Protein AF-A0A6J5V364-F1 (afdb_monomer)

pLDDT: mean 83.43, std 7.59, range [63.25, 93.44]

Structure (mmCIF, N/CA/C/O backbone):
data_AF-A0A6J5V364-F1
#
_entry.id   AF-A0A6J5V364-F1
#
loop_
_atom_site.group_PDB
_atom_site.id
_atom_site.type_symbol
_atom_site.label_atom_id
_atom_site.label_alt_id
_atom_site.label_comp_id
_atom_site.label_asym_id
_atom_site.label_entity_id
_atom_site.label_seq_id
_atom_site.pdbx_PDB_ins_code
_atom_site.Cartn_x
_atom_site.Cartn_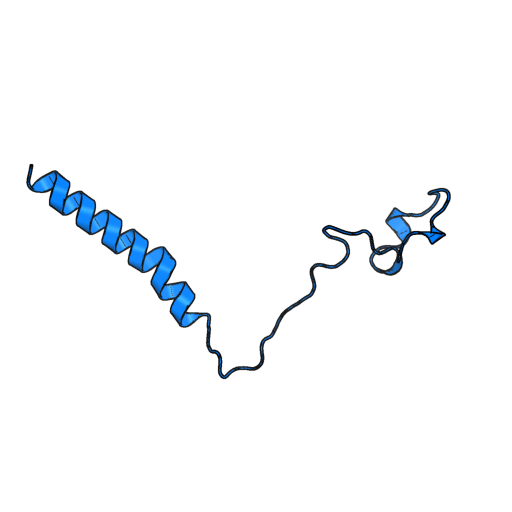y
_atom_site.Cartn_z
_atom_site.occupancy
_atom_site.B_iso_or_equiv
_atom_site.auth_seq_id
_atom_site.auth_comp_id
_atom_site.auth_asym_id
_atom_site.auth_atom_id
_atom_site.pdbx_PDB_model_num
ATOM 1 N N . MET A 1 1 ? 11.689 15.755 -40.999 1.00 73.94 1 MET A N 1
ATOM 2 C CA . MET A 1 1 ? 10.911 14.495 -40.947 1.00 73.94 1 MET A CA 1
ATOM 3 C C . MET A 1 1 ? 11.689 13.373 -40.249 1.00 73.94 1 MET A C 1
ATOM 5 O O . MET A 1 1 ? 11.233 12.924 -39.210 1.00 73.94 1 MET A O 1
ATOM 9 N N . ALA A 1 2 ? 12.900 13.010 -40.697 1.00 85.00 2 ALA A N 1
ATOM 10 C CA . ALA A 1 2 ? 13.741 11.979 -40.053 1.00 85.00 2 ALA A CA 1
ATOM 11 C C . ALA A 1 2 ? 14.077 12.229 -38.562 1.00 85.00 2 ALA A C 1
ATOM 13 O O . ALA A 1 2 ? 14.037 11.300 -37.762 1.00 85.00 2 ALA A O 1
ATOM 14 N N . TYR A 1 3 ? 14.329 13.483 -38.164 1.00 89.06 3 TYR A N 1
ATOM 15 C CA . TYR A 1 3 ? 14.576 13.853 -36.759 1.00 89.06 3 TYR A CA 1
ATOM 16 C C . TYR A 1 3 ? 13.430 13.454 -35.817 1.00 89.06 3 TYR A C 1
ATOM 18 O O . TYR A 1 3 ? 13.669 12.952 -34.723 1.00 89.06 3 TYR A O 1
ATOM 26 N N . TYR A 1 4 ? 12.181 13.648 -36.251 1.00 90.69 4 TYR A N 1
ATOM 27 C CA . TYR A 1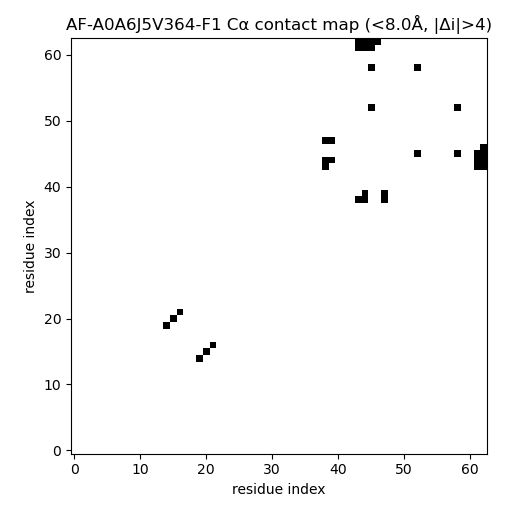 4 ? 11.017 13.302 -35.440 1.00 90.69 4 TYR A CA 1
ATOM 28 C C . TYR A 1 4 ? 10.911 11.792 -35.258 1.00 90.69 4 TYR A C 1
ATOM 30 O O . TYR A 1 4 ? 10.697 11.345 -34.140 1.00 90.69 4 TYR A O 1
ATOM 38 N N . TYR A 1 5 ? 11.156 11.006 -36.309 1.00 89.88 5 TYR A N 1
ATOM 39 C CA . TYR A 1 5 ? 11.209 9.549 -36.189 1.00 89.88 5 TYR A CA 1
ATOM 40 C C . TYR A 1 5 ? 12.305 9.101 -35.222 1.00 89.88 5 TYR A C 1
ATOM 42 O O . TYR A 1 5 ? 12.026 8.328 -34.312 1.00 89.88 5 TYR A O 1
ATOM 50 N N . PHE A 1 6 ? 13.520 9.642 -35.346 1.00 88.94 6 PHE A N 1
ATOM 51 C CA . PHE A 1 6 ? 14.620 9.325 -34.433 1.00 88.94 6 PHE A CA 1
ATOM 52 C C . PHE A 1 6 ? 14.273 9.652 -32.971 1.00 88.94 6 PHE A C 1
ATOM 54 O O . PHE A 1 6 ? 14.452 8.817 -32.086 1.00 88.94 6 PHE A O 1
ATOM 61 N N . LYS A 1 7 ? 13.697 10.834 -32.721 1.00 91.19 7 LYS A N 1
ATOM 62 C CA . LYS A 1 7 ? 13.243 11.240 -31.386 1.00 91.19 7 LYS A CA 1
ATOM 63 C C . LYS A 1 7 ? 12.143 10.319 -30.847 1.00 91.19 7 LYS A C 1
ATOM 65 O O . LYS A 1 7 ? 12.189 9.957 -29.677 1.00 91.19 7 LYS A O 1
ATOM 70 N N . MET A 1 8 ? 11.189 9.910 -31.683 1.00 91.81 8 MET A N 1
ATOM 71 C CA . MET A 1 8 ? 10.107 9.001 -31.287 1.00 91.81 8 MET A CA 1
ATOM 72 C C . MET A 1 8 ? 10.622 7.606 -30.923 1.00 91.81 8 MET A C 1
ATOM 74 O O . MET A 1 8 ? 10.236 7.078 -29.883 1.00 91.81 8 MET A O 1
ATOM 78 N N . TYR A 1 9 ? 11.533 7.033 -31.715 1.00 93.06 9 TYR A N 1
ATOM 79 C CA . TYR A 1 9 ? 12.156 5.747 -31.381 1.00 93.06 9 TYR A CA 1
ATOM 80 C C . TYR A 1 9 ? 12.977 5.827 -30.095 1.00 93.06 9 TYR A C 1
ATOM 82 O O . TYR A 1 9 ? 12.953 4.896 -29.295 1.00 93.06 9 TYR A O 1
ATOM 90 N N . HIS A 1 10 ? 13.665 6.945 -29.864 1.00 91.56 10 HIS A N 1
ATOM 91 C CA . HIS A 1 10 ? 14.443 7.130 -28.647 1.00 91.56 10 HIS A CA 1
ATOM 92 C C . HIS A 1 10 ? 13.553 7.246 -27.401 1.00 91.56 10 HIS A C 1
ATOM 94 O O . HIS A 1 10 ? 13.821 6.594 -26.396 1.00 91.56 10 HIS A O 1
ATOM 100 N N . LEU A 1 11 ? 12.452 8.000 -27.479 1.00 91.94 11 LEU A N 1
ATOM 101 C CA . LEU A 1 11 ? 11.465 8.086 -26.396 1.00 91.94 11 LEU A CA 1
ATOM 102 C C . LEU A 1 11 ? 10.799 6.733 -26.117 1.00 91.94 11 LEU A C 1
ATOM 104 O O . LEU A 1 11 ? 10.636 6.361 -24.957 1.00 91.94 11 LEU A O 1
ATOM 108 N N . LEU A 1 12 ? 10.464 5.979 -27.166 1.00 90.56 12 LEU A N 1
ATOM 109 C CA . LEU A 1 12 ? 9.927 4.628 -27.028 1.00 90.56 12 LEU A CA 1
ATOM 110 C C . LEU A 1 12 ? 10.939 3.693 -26.353 1.00 90.56 12 LEU A C 1
ATOM 112 O O . LEU A 1 12 ? 10.574 2.958 -25.441 1.00 90.56 12 LEU A O 1
ATOM 116 N N . ALA A 1 13 ? 12.210 3.748 -26.753 1.00 91.69 13 ALA A N 1
ATOM 117 C CA . ALA A 1 13 ? 13.264 2.951 -26.133 1.00 91.69 13 ALA A CA 1
ATOM 118 C C . ALA A 1 13 ? 13.424 3.287 -24.642 1.00 91.69 13 ALA A C 1
ATOM 120 O O . ALA A 1 13 ? 13.492 2.377 -23.818 1.00 91.69 13 ALA A O 1
ATOM 121 N N . LEU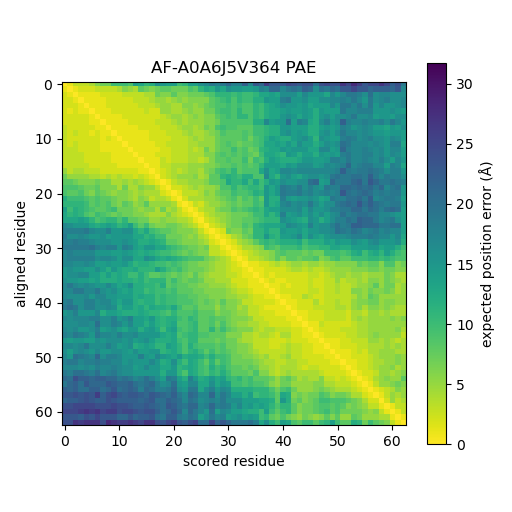 A 1 14 ? 13.411 4.574 -24.280 1.00 91.31 14 LEU A N 1
ATOM 122 C CA . LEU A 1 14 ? 13.472 5.010 -22.882 1.00 91.31 14 LEU A CA 1
ATOM 123 C C . LEU A 1 14 ? 12.271 4.508 -22.069 1.00 91.31 14 LEU A C 1
ATOM 125 O O . LEU A 1 14 ? 12.464 4.008 -20.964 1.00 91.31 14 LEU A O 1
ATOM 129 N N . TYR A 1 15 ? 11.060 4.573 -22.628 1.00 87.38 15 TYR A N 1
ATOM 130 C CA . TYR A 1 15 ? 9.848 4.052 -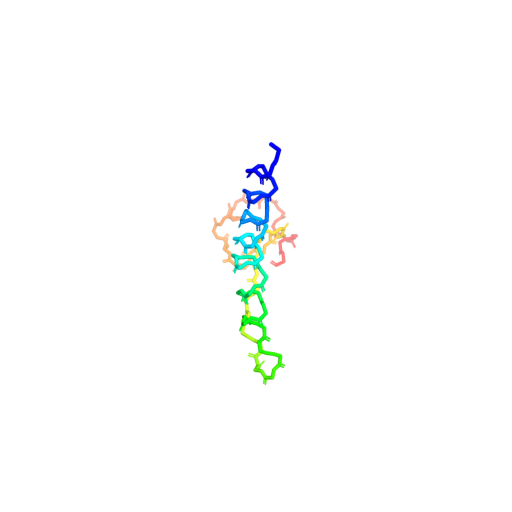21.990 1.00 87.38 15 TYR A CA 1
ATOM 131 C C . TYR A 1 15 ? 9.909 2.533 -21.763 1.00 87.38 15 TYR A C 1
ATOM 133 O O . TYR A 1 15 ? 9.596 2.043 -20.675 1.00 87.38 15 TYR A O 1
ATOM 141 N N . LEU A 1 16 ? 10.353 1.774 -22.769 1.00 87.00 16 LEU A N 1
ATOM 142 C CA . LEU A 1 16 ? 10.497 0.321 -22.659 1.00 87.00 16 LEU A CA 1
ATOM 143 C C . LEU A 1 16 ? 11.532 -0.058 -21.590 1.00 87.00 16 LEU A C 1
ATOM 145 O O . LEU A 1 16 ? 11.285 -0.959 -20.786 1.00 87.00 16 LEU A O 1
ATOM 149 N N . ILE A 1 17 ? 12.652 0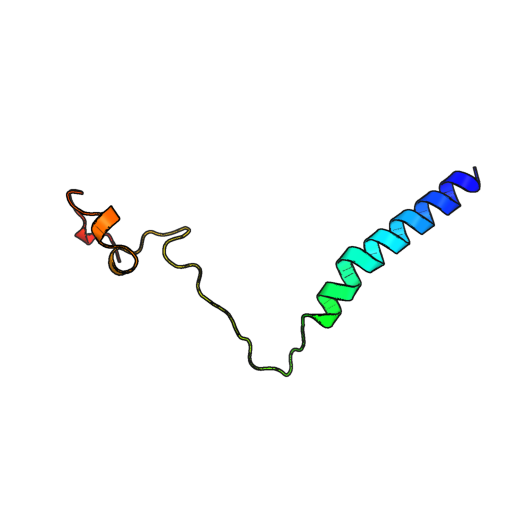.666 -21.527 1.00 87.31 17 ILE A N 1
ATOM 150 C CA . ILE A 1 17 ? 13.692 0.446 -20.515 1.00 87.31 17 ILE A CA 1
ATOM 151 C C . ILE A 1 17 ? 13.186 0.804 -19.112 1.00 87.31 17 ILE A C 1
ATOM 153 O O . ILE A 1 17 ? 13.468 0.069 -18.172 1.00 87.31 17 ILE A O 1
ATOM 157 N N . SER A 1 18 ? 12.431 1.894 -18.948 1.00 87.19 18 SER A N 1
ATOM 158 C CA . SER A 1 18 ? 11.972 2.333 -17.625 1.00 87.19 18 SER A CA 1
ATOM 159 C C . SER A 1 18 ? 10.842 1.481 -17.054 1.00 87.19 18 SER A C 1
ATOM 161 O O . SER A 1 18 ? 10.773 1.297 -15.843 1.00 87.19 18 SER A O 1
ATOM 163 N N . CYS A 1 19 ? 9.928 0.995 -17.898 1.00 75.06 19 CYS A N 1
ATOM 164 C CA . CYS A 1 19 ? 8.691 0.368 -17.428 1.00 75.06 19 CYS A CA 1
ATOM 165 C C . CYS A 1 19 ? 8.702 -1.159 -17.538 1.00 75.06 19 CYS A C 1
ATOM 167 O O . CYS A 1 19 ? 8.159 -1.831 -16.665 1.00 75.06 19 CYS A O 1
ATOM 169 N N . VAL A 1 20 ? 9.303 -1.719 -18.591 1.00 77.19 20 VAL A N 1
ATOM 170 C CA . VAL A 1 20 ? 9.164 -3.153 -18.898 1.00 77.19 20 VAL A CA 1
ATOM 171 C C . VAL A 1 20 ? 10.296 -3.968 -18.279 1.00 77.19 20 VAL A C 1
ATOM 173 O O . VAL A 1 20 ? 10.044 -4.988 -17.639 1.00 77.19 20 VAL A O 1
ATOM 176 N N . VAL A 1 21 ? 11.539 -3.496 -18.408 1.00 77.69 21 VAL A N 1
ATOM 177 C CA . VAL A 1 21 ? 12.718 -4.218 -17.901 1.00 77.69 21 VAL A CA 1
ATOM 178 C C . VAL A 1 21 ? 12.672 -4.409 -16.374 1.00 77.69 21 VAL A C 1
ATOM 180 O O . VAL A 1 21 ? 12.841 -5.545 -15.927 1.00 77.69 21 VAL A O 1
ATOM 183 N N . PRO A 1 22 ? 12.359 -3.393 -15.545 1.00 79.38 22 PRO A N 1
ATOM 184 C CA . PRO A 1 22 ? 12.322 -3.576 -14.095 1.00 79.38 22 PRO A CA 1
ATOM 185 C C . PRO A 1 22 ? 11.202 -4.518 -13.645 1.00 79.38 22 PRO A C 1
ATOM 187 O O . PRO A 1 22 ? 11.411 -5.313 -12.733 1.00 79.38 22 PRO A O 1
ATOM 190 N N . LEU A 1 23 ? 10.040 -4.480 -14.311 1.00 72.12 23 LEU A N 1
ATOM 191 C CA . LEU A 1 23 ? 8.915 -5.364 -14.000 1.00 72.12 23 LEU A CA 1
ATOM 192 C C . LEU A 1 23 ? 9.275 -6.834 -14.247 1.00 72.12 23 LEU A C 1
ATOM 194 O O . LEU A 1 23 ? 8.994 -7.678 -13.400 1.00 72.12 23 LEU A O 1
ATOM 198 N N . SER A 1 24 ? 9.952 -7.128 -15.363 1.00 73.00 24 SER A N 1
ATOM 199 C CA . SER A 1 24 ? 10.403 -8.491 -15.674 1.00 73.00 24 SER A CA 1
ATOM 200 C C . SER A 1 24 ? 11.471 -9.026 -14.714 1.00 73.00 24 SER A C 1
ATOM 202 O O . SER A 1 24 ? 11.528 -10.229 -14.486 1.00 73.00 24 SER A O 1
ATOM 204 N N . LEU A 1 25 ? 12.293 -8.149 -14.126 1.00 72.81 25 LEU A N 1
ATOM 205 C CA . LEU A 1 25 ? 13.333 -8.535 -13.164 1.00 72.81 25 LEU A CA 1
ATOM 206 C C . LEU A 1 25 ? 12.811 -8.645 -11.726 1.00 72.81 25 LEU A C 1
ATOM 208 O O . LEU A 1 25 ? 13.398 -9.356 -10.917 1.00 72.81 25 LEU A O 1
ATOM 212 N N . ALA A 1 26 ? 11.723 -7.948 -11.394 1.00 73.38 26 ALA A N 1
ATOM 213 C CA . ALA A 1 26 ? 11.115 -7.999 -10.066 1.00 73.38 26 ALA A CA 1
ATOM 214 C C . ALA A 1 26 ? 10.323 -9.296 -9.813 1.00 73.38 26 ALA A C 1
ATOM 216 O O . ALA A 1 26 ? 10.065 -9.643 -8.661 1.00 73.38 26 ALA A O 1
ATOM 217 N N . GLN A 1 27 ? 9.921 -10.003 -10.871 1.00 70.38 27 GLN A N 1
ATOM 218 C CA . GLN A 1 27 ? 9.091 -11.203 -10.791 1.00 70.38 27 GLN A CA 1
ATOM 219 C C . GLN A 1 27 ? 9.938 -12.477 -10.909 1.00 70.38 27 GLN A C 1
ATOM 221 O O . GLN A 1 27 ? 9.946 -13.138 -11.945 1.00 70.38 27 GLN A O 1
ATOM 226 N N . ASP A 1 28 ? 10.635 -12.853 -9.836 1.00 76.94 28 ASP A N 1
ATOM 227 C CA . ASP A 1 28 ? 11.154 -14.220 -9.717 1.00 76.94 28 ASP A CA 1
ATOM 228 C C . ASP A 1 28 ? 10.045 -15.140 -9.186 1.00 76.94 28 ASP A C 1
ATOM 230 O O . ASP A 1 28 ? 9.790 -15.220 -7.983 1.00 76.94 28 ASP A O 1
ATOM 234 N N . PHE A 1 29 ? 9.366 -15.829 -10.106 1.00 71.56 29 PHE A N 1
ATOM 235 C CA . PHE A 1 29 ? 8.273 -16.755 -9.789 1.00 71.56 29 PHE A CA 1
ATOM 236 C C . PHE A 1 29 ? 8.722 -18.001 -9.008 1.00 71.56 29 PHE A C 1
ATOM 238 O O . PHE A 1 29 ? 7.868 -18.750 -8.535 1.00 71.56 29 PHE A O 1
ATOM 245 N N . ASN A 1 30 ? 10.032 -18.232 -8.862 1.00 80.44 30 ASN A N 1
ATOM 246 C CA . ASN A 1 30 ? 10.566 -19.371 -8.114 1.00 80.44 30 ASN A CA 1
ATOM 247 C C . ASN A 1 30 ? 10.850 -19.041 -6.642 1.00 80.44 30 ASN A C 1
ATOM 249 O O . ASN A 1 30 ? 11.150 -19.948 -5.862 1.00 80.44 30 ASN A O 1
ATOM 253 N N . LEU A 1 31 ? 10.763 -17.769 -6.239 1.00 80.19 31 LEU A N 1
ATOM 254 C CA . LEU A 1 31 ? 10.938 -17.367 -4.846 1.00 80.19 31 LEU A CA 1
ATOM 255 C C . LEU A 1 31 ? 9.599 -17.375 -4.096 1.00 80.19 31 LEU A C 1
ATOM 257 O O . LEU A 1 31 ? 8.570 -16.985 -4.651 1.00 80.19 31 LEU A O 1
ATOM 261 N N . PRO A 1 32 ? 9.590 -17.745 -2.801 1.00 82.62 32 PRO A N 1
ATOM 262 C CA . PRO A 1 32 ? 8.424 -17.541 -1.955 1.00 82.62 32 PRO A CA 1
ATOM 263 C C . PRO A 1 32 ? 8.017 -16.065 -1.950 1.00 82.62 32 PRO A C 1
ATOM 265 O O . PRO A 1 32 ? 8.824 -15.187 -1.627 1.00 82.62 32 PRO A O 1
ATOM 268 N N . PHE A 1 33 ? 6.759 -15.793 -2.291 1.00 78.00 33 PHE A N 1
ATOM 269 C CA . PHE A 1 33 ? 6.240 -14.433 -2.341 1.00 78.00 33 PHE A CA 1
ATOM 270 C C . PHE A 1 33 ? 6.225 -13.827 -0.931 1.00 78.00 33 PHE A C 1
ATOM 272 O O . PHE A 1 33 ? 5.632 -14.387 -0.008 1.00 78.00 33 PHE A O 1
ATOM 279 N N . LYS A 1 34 ? 6.882 -12.678 -0.754 1.00 82.81 34 LYS A N 1
ATOM 280 C CA . LYS A 1 34 ? 6.832 -11.895 0.487 1.00 82.81 34 LYS A CA 1
ATOM 281 C C . LYS A 1 34 ? 5.908 -10.708 0.263 1.00 82.81 34 LYS A C 1
ATOM 283 O O . LYS A 1 34 ? 6.270 -9.774 -0.446 1.00 82.81 34 LY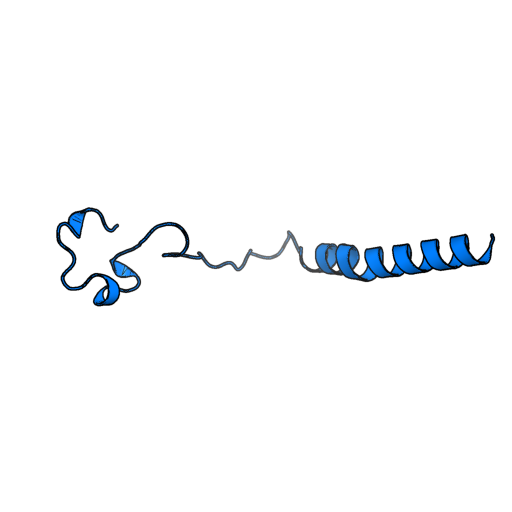S A O 1
ATOM 288 N N . ALA A 1 35 ? 4.726 -10.753 0.863 1.00 84.88 35 ALA A N 1
ATOM 289 C CA . AL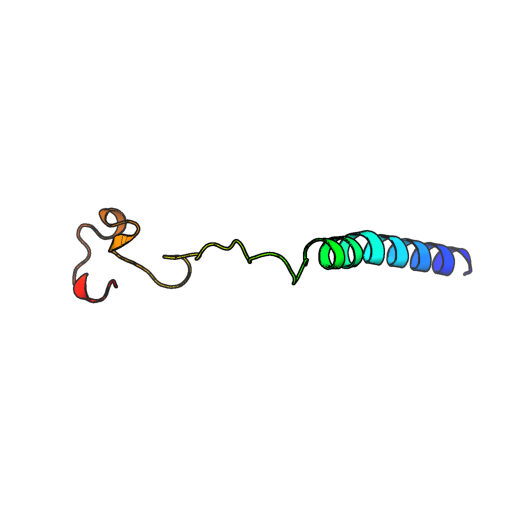A A 1 35 ? 3.722 -9.703 0.756 1.00 84.88 35 ALA A CA 1
ATOM 290 C C . ALA A 1 35 ? 3.111 -9.375 2.115 1.00 84.88 35 ALA A C 1
ATOM 292 O O . ALA A 1 35 ? 3.256 -10.128 3.078 1.00 84.88 35 ALA A O 1
ATOM 293 N N . VAL A 1 36 ? 2.422 -8.240 2.167 1.00 90.62 36 VAL A N 1
ATOM 294 C CA . VAL A 1 36 ? 1.680 -7.777 3.338 1.00 90.62 36 VAL A CA 1
ATOM 295 C C . VAL A 1 36 ? 0.254 -7.445 2.930 1.00 90.62 36 VAL A C 1
ATOM 297 O O . VAL A 1 36 ? 0.013 -6.984 1.814 1.00 90.62 36 VAL A O 1
ATOM 300 N N . ASN A 1 37 ? -0.687 -7.668 3.842 1.00 91.19 37 ASN A N 1
ATOM 301 C CA . ASN A 1 37 ? -2.049 -7.186 3.668 1.00 91.19 37 ASN A CA 1
ATOM 302 C C . ASN A 1 37 ? -2.101 -5.693 4.001 1.00 91.19 37 ASN A C 1
ATOM 304 O O . ASN A 1 37 ? -1.539 -5.257 5.005 1.00 91.19 37 ASN A O 1
ATOM 308 N N . LEU A 1 38 ? -2.810 -4.920 3.179 1.00 93.44 38 LEU A N 1
ATOM 309 C CA . LEU A 1 38 ? -3.161 -3.531 3.478 1.00 93.44 38 LEU A CA 1
ATOM 310 C C . LEU A 1 38 ? -4.489 -3.502 4.245 1.00 93.44 38 LEU A C 1
ATOM 312 O O . LEU A 1 38 ? -5.497 -2.998 3.748 1.00 93.44 38 LEU A O 1
ATOM 316 N N . GLY A 1 39 ? -4.484 -4.119 5.429 1.00 91.44 39 GLY A N 1
ATOM 317 C CA . GLY A 1 39 ? -5.635 -4.122 6.333 1.00 91.44 39 GLY A CA 1
ATOM 318 C C . GLY A 1 39 ? -6.034 -2.702 6.734 1.00 91.44 39 GLY A C 1
ATOM 319 O O . GLY A 1 39 ? -5.219 -1.776 6.658 1.00 91.44 39 GLY A O 1
ATOM 320 N N . ASN A 1 40 ? -7.294 -2.514 7.118 1.00 88.75 40 ASN A N 1
ATOM 321 C CA . ASN A 1 40 ? -7.865 -1.205 7.465 1.00 88.75 40 ASN A CA 1
ATOM 322 C C . ASN A 1 40 ? -7.733 -0.110 6.372 1.00 88.75 40 ASN A C 1
ATOM 324 O O . ASN A 1 40 ? -7.753 1.081 6.691 1.00 88.75 40 ASN A O 1
ATOM 328 N N . TRP A 1 41 ? -7.535 -0.479 5.094 1.00 90.25 41 TRP A N 1
ATOM 329 C CA . TRP A 1 41 ? -7.413 0.485 3.988 1.00 90.25 41 TRP A CA 1
ATOM 330 C C . TRP A 1 41 ? -8.759 0.801 3.329 1.00 90.25 41 TRP A C 1
ATOM 332 O O . TRP A 1 41 ? -9.188 1.952 3.323 1.00 90.25 41 TRP A O 1
ATOM 342 N N . LEU A 1 42 ? -9.416 -0.214 2.759 1.00 91.94 42 LEU A N 1
ATOM 343 C CA . LEU A 1 42 ? -10.719 -0.067 2.090 1.00 91.94 42 LEU A CA 1
ATOM 344 C C . LEU A 1 42 ? -11.891 -0.483 2.985 1.00 91.94 42 LEU A C 1
ATOM 346 O O . LEU A 1 42 ? -13.019 -0.054 2.762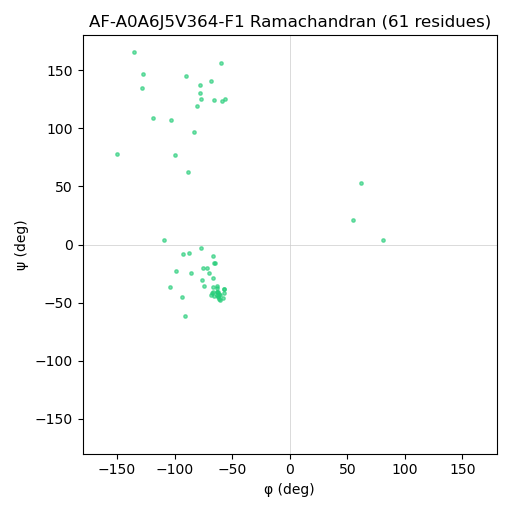 1.00 91.94 42 LEU A O 1
ATOM 350 N N . VAL A 1 43 ? -11.620 -1.324 3.981 1.00 87.06 43 VAL A N 1
ATOM 351 C CA . VAL A 1 43 ? -12.589 -1.814 4.963 1.00 87.06 43 VAL A CA 1
ATOM 352 C C . VAL A 1 43 ? -12.004 -1.558 6.335 1.00 87.06 43 VAL A C 1
ATOM 354 O O . VAL A 1 43 ? -10.822 -1.816 6.536 1.00 87.06 43 VAL A O 1
ATOM 357 N N . THR A 1 44 ? -12.812 -1.039 7.254 1.00 86.44 44 THR A N 1
ATOM 358 C CA . THR A 1 44 ? -12.362 -0.746 8.612 1.00 86.44 44 THR A CA 1
ATOM 359 C C . THR A 1 44 ? -12.281 -2.002 9.466 1.00 86.44 44 THR A C 1
ATOM 361 O O . THR A 1 44 ? -13.261 -2.739 9.558 1.00 86.44 44 THR A O 1
ATOM 364 N N . GLU A 1 45 ? -11.146 -2.191 10.132 1.00 87.94 45 GLU A N 1
ATOM 365 C CA . GLU A 1 45 ? -10.884 -3.314 11.037 1.00 87.94 45 GLU A CA 1
ATOM 366 C C . GLU A 1 45 ? -10.618 -2.760 12.439 1.00 87.94 45 GLU A C 1
ATOM 368 O O . GLU A 1 45 ? -9.590 -2.115 12.691 1.00 87.94 45 GLU A O 1
ATOM 373 N N . GLY A 1 46 ? -11.568 -2.976 13.351 1.00 84.25 46 GLY A N 1
ATOM 374 C CA . GLY A 1 46 ? -11.587 -2.327 14.665 1.00 84.25 46 GLY A CA 1
ATOM 375 C C . GLY A 1 46 ? -10.377 -2.712 15.513 1.00 84.25 46 GLY A C 1
ATOM 376 O O . GLY A 1 46 ? -9.794 -1.875 16.204 1.00 84.25 46 GLY A O 1
ATOM 377 N N . TRP A 1 47 ? -9.933 -3.964 15.392 1.00 84.94 47 TRP A N 1
ATOM 378 C CA . TRP A 1 47 ? -8.779 -4.493 16.119 1.00 84.94 47 TRP A CA 1
ATOM 379 C C . TRP A 1 47 ? -7.440 -3.905 15.651 1.00 84.94 47 TRP A C 1
ATOM 381 O O . TRP A 1 47 ? -6.484 -3.875 16.428 1.00 84.94 47 TRP A O 1
ATOM 391 N N . MET A 1 48 ? -7.349 -3.413 14.411 1.00 89.38 48 MET A N 1
ATOM 392 C CA . MET A 1 48 ? -6.084 -2.936 13.847 1.00 89.38 48 MET A CA 1
ATOM 393 C C . MET A 1 48 ? -5.686 -1.557 14.397 1.00 89.38 48 MET A C 1
ATOM 395 O O . MET A 1 48 ? -4.496 -1.258 14.527 1.00 89.38 48 MET A O 1
ATOM 399 N N . LYS A 1 49 ? -6.672 -0.714 14.749 1.00 87.56 49 LYS A N 1
ATOM 400 C CA . LYS A 1 49 ? -6.458 0.542 15.489 1.00 87.56 49 LYS A CA 1
ATOM 401 C C . LYS A 1 49 ? -7.670 0.905 16.369 1.00 87.56 49 LYS A C 1
ATOM 403 O O . LYS A 1 49 ? -8.414 1.822 16.018 1.00 87.56 49 LYS A O 1
ATOM 408 N N . PRO A 1 50 ? -7.829 0.254 17.537 1.00 86.50 50 PRO A N 1
ATOM 409 C CA . PRO A 1 50 ? -9.032 0.375 18.368 1.00 86.50 50 PRO A CA 1
ATOM 410 C C . PRO A 1 50 ? -9.368 1.809 18.779 1.00 86.50 50 PRO A C 1
ATOM 412 O O . PRO A 1 50 ? -10.523 2.213 18.720 1.00 86.50 50 PRO A O 1
ATOM 415 N N . SER A 1 51 ? -8.349 2.621 19.076 1.00 88.56 51 SER A N 1
ATOM 416 C CA . SER A 1 51 ? -8.534 4.002 19.533 1.00 88.56 51 SER A CA 1
ATOM 417 C C . SER A 1 51 ? -9.162 4.949 18.508 1.00 88.56 51 SER A C 1
ATOM 419 O O . SER A 1 51 ? -9.619 6.025 18.879 1.00 88.56 51 SER A O 1
ATOM 421 N N . LEU A 1 52 ? -9.201 4.590 17.218 1.00 85.50 52 LEU A N 1
ATOM 422 C CA . LEU A 1 52 ? -9.947 5.376 16.225 1.00 85.50 52 LEU A CA 1
ATOM 423 C C . LEU A 1 52 ? -11.462 5.231 16.368 1.00 85.50 52 LEU A C 1
ATOM 425 O O . LEU A 1 52 ? -12.198 6.074 15.862 1.00 85.50 52 LEU A O 1
ATOM 429 N N . TYR A 1 53 ? -11.911 4.164 17.020 1.00 84.94 53 TYR A N 1
ATOM 430 C CA . TYR A 1 53 ? -13.317 3.794 17.108 1.00 84.94 53 TYR A CA 1
ATOM 431 C C . TYR A 1 53 ? -13.890 4.009 18.514 1.00 84.94 53 TYR A C 1
ATOM 433 O O . TYR A 1 53 ? -15.063 3.716 18.757 1.00 84.94 53 TYR A O 1
ATOM 441 N N . ASP A 1 54 ? -13.089 4.561 19.431 1.00 86.44 54 ASP A N 1
ATOM 442 C CA . ASP A 1 54 ? -13.521 4.914 20.779 1.00 86.44 54 ASP A CA 1
ATOM 443 C C . ASP A 1 54 ? -14.679 5.924 20.719 1.00 86.44 54 ASP A C 1
ATOM 445 O O . ASP A 1 54 ? -14.578 6.999 20.127 1.00 86.44 54 ASP A O 1
ATOM 449 N N . GLY A 1 55 ? -15.803 5.575 21.348 1.00 82.75 55 GLY A N 1
ATOM 450 C CA . GLY A 1 55 ? -16.982 6.441 21.428 1.00 82.75 55 GLY A CA 1
ATOM 451 C C . GLY A 1 55 ? -17.893 6.434 20.195 1.00 82.75 55 GLY A C 1
ATOM 452 O O . GLY A 1 55 ? -18.879 7.174 20.190 1.00 82.75 55 GLY A O 1
ATOM 453 N N . ILE A 1 56 ? -17.626 5.603 19.179 1.00 86.50 56 ILE A N 1
ATOM 454 C CA . ILE A 1 56 ? -18.562 5.407 18.063 1.00 86.50 56 ILE A CA 1
ATOM 455 C C . ILE A 1 56 ? -19.708 4.481 18.511 1.00 86.50 56 ILE A C 1
ATOM 457 O O . ILE A 1 56 ? -19.444 3.369 18.977 1.00 86.50 56 ILE A O 1
ATOM 461 N N . PRO A 1 57 ? -20.983 4.897 18.378 1.00 80.69 57 PRO A N 1
ATOM 462 C CA . PRO A 1 57 ? -22.120 4.020 18.648 1.00 80.69 57 PRO A CA 1
ATOM 463 C C . PRO A 1 57 ? -22.212 2.905 17.590 1.00 80.69 57 PRO A C 1
ATOM 465 O O . PRO A 1 57 ? -22.014 3.168 16.407 1.00 80.69 57 PRO A O 1
ATOM 468 N N . ASN A 1 58 ? -22.561 1.682 18.005 1.00 78.56 58 ASN A N 1
ATOM 469 C CA . ASN A 1 58 ? -22.638 0.469 17.168 1.00 78.56 58 ASN A CA 1
ATOM 470 C C . ASN A 1 58 ? -21.296 0.035 16.539 1.00 78.56 58 ASN A C 1
ATOM 472 O O . ASN A 1 58 ? -21.165 -0.141 15.326 1.00 78.56 58 ASN A O 1
ATOM 476 N N . ASN A 1 59 ? -20.271 -0.116 17.379 1.00 70.12 59 ASN A N 1
ATOM 477 C CA . ASN A 1 59 ? -18.943 -0.599 16.987 1.00 70.12 59 ASN A CA 1
ATOM 478 C C . ASN A 1 59 ? -18.869 -2.125 16.764 1.00 70.12 59 ASN A C 1
ATOM 480 O O . ASN A 1 59 ? -17.831 -2.632 16.354 1.00 70.12 59 ASN A O 1
ATOM 484 N N . ASP A 1 60 ? -19.962 -2.846 16.995 1.00 69.62 60 ASP A N 1
ATOM 485 C CA . ASP A 1 60 ? -20.158 -4.282 16.777 1.00 69.62 60 ASP A CA 1
ATOM 486 C C . ASP A 1 60 ? -20.106 -4.701 15.297 1.00 69.62 60 ASP A C 1
ATOM 488 O O . ASP A 1 60 ? -19.932 -5.880 14.993 1.00 69.62 60 ASP A O 1
ATOM 492 N N . LEU A 1 61 ? -20.213 -3.739 14.374 1.00 68.50 61 LEU A N 1
ATOM 493 C CA . LEU A 1 61 ? -20.047 -3.951 12.931 1.00 68.50 61 LEU A CA 1
ATOM 494 C C . LEU A 1 61 ? -18.589 -3.832 12.458 1.00 68.50 61 LEU A C 1
ATOM 496 O O . LEU A 1 61 ? -18.304 -4.085 11.285 1.00 68.50 61 LEU A O 1
AT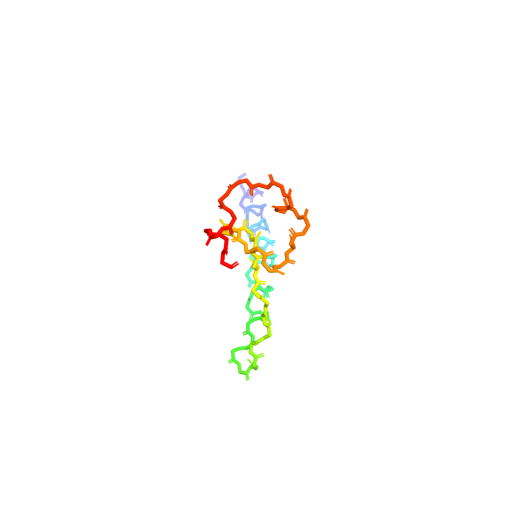OM 500 N N . LEU A 1 62 ? -17.673 -3.421 13.339 1.00 70.88 62 LEU A N 1
ATOM 501 C CA . LEU A 1 62 ? -16.243 -3.408 13.055 1.00 70.88 62 LEU A CA 1
ATOM 502 C C . LEU A 1 62 ? -15.708 -4.827 13.258 1.00 70.88 62 LEU A C 1
ATOM 504 O O . LEU A 1 62 ? -15.816 -5.379 14.352 1.00 70.88 62 LEU A O 1
ATOM 508 N N . VAL A 1 63 ? -15.162 -5.411 12.191 1.00 63.25 63 VAL A N 1
ATOM 509 C CA . VAL A 1 63 ? -14.538 -6.744 12.218 1.00 63.25 63 VAL A CA 1
ATOM 510 C C . VAL A 1 63 ? -13.196 -6.688 12.943 1.00 63.25 63 VAL A C 1
ATOM 512 O O . VAL A 1 63 ? -12.501 -5.645 12.839 1.00 63.25 63 VAL A O 1
#

Solvent-accessible surface area (backbone atoms only — not comparable to full-atom values): 4135 Å² total; per-residue (Å²): 114,70,65,58,53,54,52,51,54,50,53,50,50,52,49,47,56,68,59,49,53,55,55,63,70,70,61,60,85,89,52,84,85,87,82,80,82,74,73,60,68,92,55,71,36,39,82,82,51,50,81,80,55,67,90,51,85,79,60,84,79,42,86

Radius of gyration: 23.79 Å; Cα contacts (8 Å, |Δi|>4): 18; chains: 1; bounding box: 37×34×62 Å

InterPro domains:
  IPR010431 Fascin [PTHR10551] (16-62)
  IPR017853 Glycoside hydrolase superfamily [SSF51445] (32-60)

Secondary structure (DSSP, 8-state):
-HHHHHHHHHHHHHHHHHHHHHHHHH--TTSPP-----TTSSS--TTTSGGGSTT-S-GGG--

Sequence (63 aa):
MAYYYFKMYHLLALYLISCVVPLSLAQDFNLPFKAVNLGNWLVTEGWMKPSLYDGIPNNDLLV

Foldseek 3Di:
DVVVVVVVVVVVVVVCVVPPVVVVVVDPVPDDDDDDDPPCPPAHACVVPVVVCPPPPPCVPHD

Organism: Prunus armeniaca (NCBI:txid36596)

Mean predicted aligned error: 10.09 Å